Protein AF-A0A7W1LM26-F1 (afdb_monomer_lite)

Sequence (75 aa):
MVPRLEAQLRSVTDEFAAGAPAEAVAMTFHGFSQLLGVISLELYGHFVGSLDPTEPFFDYAMSVTADLIGLPETG

Structure (mmCIF, N/CA/C/O backbone):
data_AF-A0A7W1LM26-F1
#
_entry.id   AF-A0A7W1LM26-F1
#
loop_
_atom_site.group_PDB
_atom_site.id
_atom_site.type_symbol
_atom_site.label_atom_id
_atom_site.label_alt_id
_atom_site.label_comp_id
_atom_site.label_asym_id
_atom_site.label_entity_id
_atom_site.label_seq_id
_atom_site.pdbx_PDB_ins_code
_atom_site.Cartn_x
_atom_site.Cartn_y
_atom_site.Cartn_z
_atom_site.occupancy
_atom_site.B_iso_or_equiv
_atom_site.auth_seq_id
_atom_site.auth_comp_id
_atom_site.auth_asym_id
_atom_site.auth_atom_id
_atom_site.pdbx_PDB_model_num
ATOM 1 N N . MET A 1 1 ? -18.029 -4.195 4.467 1.00 87.62 1 MET A N 1
ATOM 2 C CA . MET A 1 1 ? -17.016 -5.196 4.873 1.00 87.62 1 MET A CA 1
ATOM 3 C C . MET A 1 1 ? -17.716 -6.509 5.209 1.00 87.62 1 MET A C 1
ATOM 5 O O . MET A 1 1 ? -18.811 -6.453 5.752 1.00 87.62 1 MET A O 1
ATOM 9 N N . VAL A 1 2 ? -17.155 -7.674 4.860 1.00 95.56 2 VAL A N 1
ATOM 10 C CA . VAL A 1 2 ? -17.771 -8.967 5.233 1.00 95.56 2 VAL A CA 1
ATOM 11 C C . VAL A 1 2 ? -17.515 -9.289 6.719 1.00 95.56 2 VAL A C 1
ATOM 13 O O . VAL A 1 2 ? -16.414 -8.995 7.191 1.00 95.56 2 VAL A O 1
ATOM 16 N N . PRO A 1 3 ? -18.447 -9.936 7.456 1.00 94.81 3 PRO A N 1
ATOM 17 C CA . PRO A 1 3 ? -18.349 -1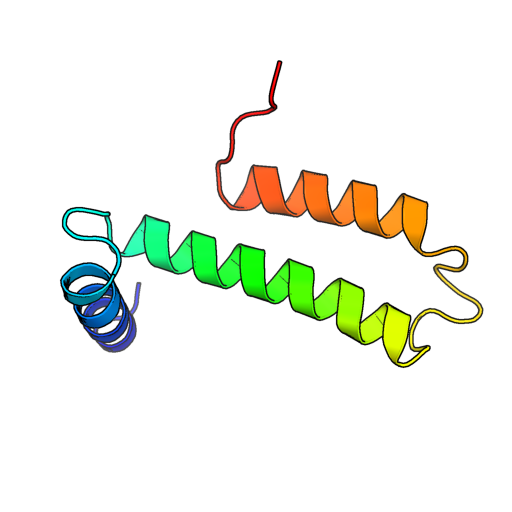0.081 8.919 1.00 94.81 3 PRO A CA 1
ATOM 18 C C . PRO A 1 3 ? -17.073 -10.769 9.415 1.00 94.81 3 PRO A C 1
ATOM 20 O O . PRO A 1 3 ? -16.511 -10.407 10.445 1.00 94.81 3 PRO A O 1
ATOM 23 N N . ARG A 1 4 ? -16.582 -11.760 8.661 1.00 96.56 4 ARG A N 1
ATOM 24 C CA . ARG A 1 4 ? -15.344 -12.471 8.999 1.00 96.56 4 ARG A CA 1
ATOM 25 C C . ARG A 1 4 ? -14.119 -11.554 8.957 1.00 96.56 4 ARG A C 1
ATOM 27 O O . ARG A 1 4 ? -13.274 -11.655 9.839 1.00 96.56 4 ARG A O 1
ATOM 34 N N . LEU A 1 5 ? -14.031 -10.684 7.951 1.00 95.50 5 LEU A N 1
ATOM 35 C CA . LEU A 1 5 ? -12.910 -9.756 7.797 1.00 95.50 5 LEU A CA 1
ATOM 36 C C . LEU A 1 5 ? -12.918 -8.705 8.910 1.00 95.50 5 LEU A C 1
ATOM 38 O O . LEU A 1 5 ? -11.880 -8.413 9.490 1.00 95.50 5 LEU A O 1
ATOM 42 N N . GLU A 1 6 ? -14.096 -8.198 9.265 1.00 94.50 6 GLU A N 1
ATOM 43 C CA . GLU A 1 6 ? -14.238 -7.246 10.366 1.00 94.50 6 GLU A CA 1
ATOM 44 C C . GLU A 1 6 ? -13.739 -7.828 11.698 1.00 94.50 6 GLU A C 1
ATOM 46 O O . GLU A 1 6 ? -13.004 -7.168 12.429 1.00 94.50 6 GLU A O 1
ATOM 51 N N . ALA A 1 7 ? -14.071 -9.090 11.990 1.00 94.31 7 ALA A N 1
ATOM 52 C CA . ALA A 1 7 ? -13.587 -9.774 13.187 1.00 94.31 7 ALA A CA 1
ATOM 53 C C . ALA A 1 7 ? -12.055 -9.944 13.194 1.00 94.31 7 ALA A C 1
ATOM 55 O O . ALA A 1 7 ? -11.426 -9.756 14.234 1.00 94.31 7 ALA A O 1
ATOM 56 N N . GLN A 1 8 ? -11.449 -10.259 12.043 1.00 95.69 8 GLN A N 1
ATOM 57 C CA . GLN A 1 8 ? -9.988 -10.349 11.913 1.00 95.69 8 GLN A CA 1
ATOM 58 C C . GLN A 1 8 ? -9.322 -8.998 12.193 1.00 95.69 8 GLN A C 1
ATOM 60 O O . GLN A 1 8 ? -8.380 -8.923 12.977 1.00 95.69 8 GLN A O 1
ATOM 65 N N . LEU A 1 9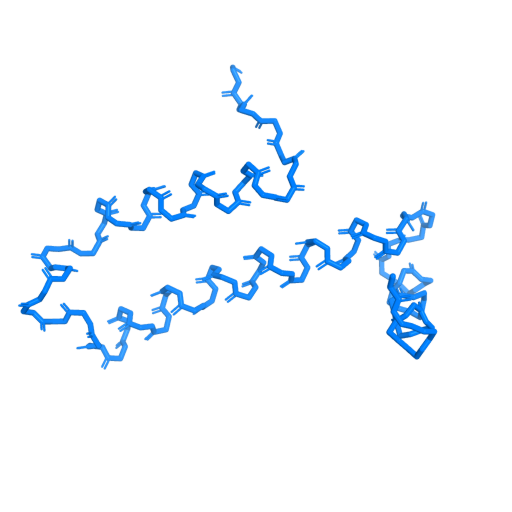 ? -9.839 -7.924 11.595 1.00 95.62 9 LEU A N 1
ATOM 66 C CA . LEU A 1 9 ? -9.296 -6.576 11.759 1.00 95.62 9 LEU A CA 1
ATOM 67 C C . LEU A 1 9 ? -9.466 -6.054 13.185 1.00 95.62 9 LEU A C 1
ATOM 69 O O . LEU A 1 9 ? -8.583 -5.363 13.686 1.00 95.62 9 LEU A O 1
ATOM 73 N N . ARG A 1 10 ? -10.555 -6.420 13.868 1.00 92.06 10 ARG A N 1
ATOM 74 C CA . ARG A 1 10 ? -10.756 -6.086 15.282 1.00 92.06 10 ARG A CA 1
ATOM 75 C C . ARG A 1 10 ? -9.694 -6.724 16.171 1.00 92.06 10 ARG A C 1
ATOM 77 O O . ARG A 1 10 ? -9.112 -6.021 16.978 1.00 92.06 10 ARG A O 1
ATOM 84 N N . SER A 1 11 ? -9.361 -7.997 15.946 1.00 92.44 11 SER A N 1
ATOM 85 C CA . SER A 1 11 ? -8.262 -8.655 16.670 1.00 92.44 11 SER A CA 1
ATOM 86 C C . SER A 1 11 ? -6.931 -7.923 16.483 1.00 92.44 11 SER A C 1
ATOM 88 O O . SER A 1 11 ? -6.197 -7.740 17.445 1.00 92.44 11 SER A O 1
ATOM 90 N N . VAL A 1 12 ? -6.629 -7.478 15.257 1.00 94.00 12 VAL A N 1
ATOM 91 C CA . VAL A 1 12 ? -5.414 -6.692 14.979 1.00 94.00 12 VAL A CA 1
ATOM 92 C C . VAL A 1 12 ? -5.471 -5.327 15.665 1.00 94.00 12 VAL A C 1
ATOM 94 O O . VAL A 1 12 ? -4.474 -4.864 16.210 1.00 94.00 12 VAL A O 1
ATOM 97 N N . THR A 1 13 ? -6.638 -4.684 15.656 1.00 93.19 13 THR A N 1
ATOM 98 C CA . THR A 1 13 ? -6.864 -3.392 16.316 1.00 93.19 13 THR A CA 1
ATOM 99 C C . THR A 1 13 ? -6.628 -3.505 17.819 1.00 93.19 13 THR A C 1
ATOM 101 O O . THR A 1 13 ? -5.889 -2.701 18.378 1.00 93.19 13 THR A O 1
ATOM 104 N N . ASP A 1 14 ? -7.210 -4.517 18.461 1.00 91.06 14 ASP A N 1
ATOM 105 C CA . ASP A 1 14 ? -7.114 -4.733 19.906 1.00 91.06 14 ASP A CA 1
ATOM 106 C C . ASP A 1 14 ? -5.665 -4.982 20.357 1.00 91.06 14 ASP A C 1
ATOM 108 O O . ASP A 1 14 ? -5.284 -4.579 21.455 1.00 91.06 14 ASP A O 1
ATOM 112 N N . GLU A 1 15 ? -4.848 -5.610 19.506 1.00 93.00 15 GLU A N 1
ATOM 113 C CA . GLU A 1 15 ? -3.451 -5.936 19.809 1.00 93.00 15 GLU A CA 1
ATOM 114 C C . GLU A 1 15 ? -2.470 -4.802 19.462 1.00 93.00 15 GLU A C 1
ATOM 116 O O . GLU A 1 15 ? -1.566 -4.509 20.245 1.00 93.00 15 GLU A O 1
ATOM 121 N N . PHE A 1 16 ? -2.639 -4.144 18.310 1.00 89.56 16 PHE A N 1
ATOM 122 C CA . PHE A 1 16 ? -1.610 -3.264 17.736 1.00 89.56 16 PHE A CA 1
ATOM 123 C C . PHE A 1 16 ? -2.045 -1.811 17.518 1.00 89.56 16 PHE A C 1
ATOM 125 O O . PHE A 1 16 ? -1.190 -0.942 17.362 1.00 89.56 16 PHE A O 1
ATOM 132 N N . ALA A 1 17 ? -3.348 -1.526 17.484 1.00 86.25 17 ALA A N 1
ATOM 133 C CA . ALA A 1 17 ? -3.878 -0.217 17.100 1.00 86.25 17 ALA A CA 1
ATOM 134 C C . ALA A 1 17 ? -5.119 0.151 17.926 1.00 86.25 17 ALA A C 1
ATOM 136 O O . ALA A 1 17 ? -6.170 0.479 17.375 1.00 86.25 17 ALA A O 1
ATOM 137 N N . ALA A 1 18 ? -5.005 0.060 19.256 1.00 86.50 18 ALA A N 1
ATOM 138 C CA . ALA A 1 18 ? -6.136 0.198 20.169 1.00 86.50 18 ALA A CA 1
ATOM 139 C C . ALA A 1 18 ? -6.948 1.478 19.893 1.00 86.50 18 ALA A C 1
ATOM 141 O O . ALA A 1 18 ? -6.429 2.593 19.949 1.00 86.50 18 ALA A O 1
ATOM 142 N N . GLY A 1 19 ? -8.240 1.304 19.599 1.00 85.12 19 GLY A N 1
ATOM 143 C CA . GLY A 1 19 ? -9.164 2.400 19.292 1.00 85.12 19 GLY A CA 1
ATOM 144 C C . GLY A 1 19 ? -9.207 2.840 17.824 1.00 85.12 19 GLY A C 1
ATOM 145 O O . GLY A 1 19 ? -10.024 3.698 17.490 1.00 85.12 19 GLY A O 1
ATOM 146 N N . ALA A 1 20 ? -8.393 2.261 16.936 1.00 90.56 20 ALA A N 1
ATOM 147 C CA . ALA A 1 20 ? -8.488 2.530 15.505 1.00 90.56 20 ALA A CA 1
ATOM 148 C C . ALA A 1 20 ? -9.757 1.897 14.892 1.00 90.56 20 ALA A C 1
ATOM 150 O O . ALA A 1 20 ? -10.147 0.787 15.261 1.00 90.56 20 ALA A O 1
ATOM 151 N N . PRO A 1 21 ? -10.415 2.553 13.920 1.00 91.31 21 PRO A N 1
ATOM 152 C CA . PRO A 1 21 ? -11.487 1.921 13.160 1.00 91.31 21 PRO A CA 1
ATOM 153 C C . PRO A 1 21 ? -10.962 0.727 12.349 1.00 91.31 21 PRO A C 1
ATOM 155 O O . PRO A 1 21 ? -9.947 0.841 11.662 1.00 91.31 21 PRO A O 1
ATOM 158 N N . ALA A 1 22 ? -11.692 -0.393 12.343 1.00 91.62 22 ALA A N 1
ATOM 159 C CA . ALA A 1 22 ? -11.318 -1.588 11.573 1.00 91.62 22 ALA A CA 1
ATOM 160 C C . ALA A 1 22 ? -11.128 -1.297 10.070 1.00 91.62 22 ALA A C 1
ATOM 162 O O . ALA A 1 22 ? -10.280 -1.898 9.415 1.00 91.62 22 ALA A O 1
ATOM 163 N N . GLU A 1 23 ? -11.894 -0.351 9.526 1.00 92.12 23 GLU A N 1
ATOM 164 C CA . GLU A 1 23 ? -11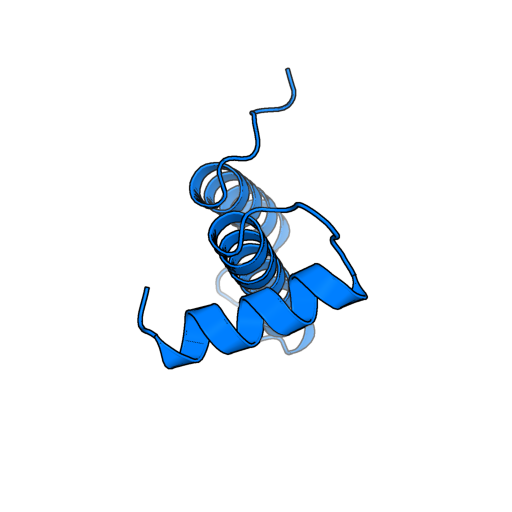.746 0.117 8.147 1.00 92.12 23 GLU A CA 1
ATOM 165 C C . GLU A 1 23 ? -10.396 0.800 7.902 1.00 92.12 23 GLU A C 1
ATOM 167 O O . GLU A 1 23 ? -9.733 0.478 6.921 1.00 92.12 23 GLU A O 1
ATOM 172 N N . ALA A 1 24 ? -9.939 1.661 8.815 1.00 91.75 24 ALA A N 1
ATOM 173 C CA . ALA A 1 24 ? -8.633 2.306 8.698 1.00 91.75 24 ALA A CA 1
ATOM 174 C C . ALA A 1 24 ? -7.504 1.263 8.686 1.00 91.75 24 ALA A C 1
ATOM 176 O O . ALA A 1 24 ? -6.618 1.322 7.837 1.00 91.75 24 ALA A O 1
ATOM 177 N N . VAL A 1 25 ? -7.595 0.246 9.551 1.00 93.56 25 VAL A N 1
ATOM 178 C CA . VAL A 1 25 ? -6.647 -0.879 9.573 1.00 93.56 25 VAL A CA 1
ATOM 179 C C . VAL A 1 25 ? -6.671 -1.648 8.248 1.00 93.56 25 VAL A C 1
ATOM 181 O O . VAL A 1 25 ? -5.615 -1.979 7.708 1.00 93.56 25 VAL A O 1
ATOM 184 N N . ALA A 1 26 ? -7.853 -1.893 7.674 1.00 95.06 26 ALA A N 1
ATOM 185 C CA . ALA A 1 26 ? -7.975 -2.539 6.367 1.00 95.06 26 ALA A CA 1
ATOM 186 C C . ALA A 1 26 ? -7.288 -1.729 5.256 1.00 95.06 26 ALA A C 1
ATOM 188 O O . ALA A 1 26 ? -6.560 -2.302 4.444 1.00 95.06 26 ALA A O 1
ATOM 189 N N . MET A 1 27 ? -7.483 -0.407 5.243 1.00 94.56 27 MET A N 1
ATOM 190 C CA . MET A 1 27 ? -6.851 0.482 4.266 1.00 94.56 27 MET A CA 1
ATOM 191 C C . MET A 1 27 ? -5.333 0.535 4.450 1.00 94.56 27 MET A C 1
ATOM 193 O O . MET A 1 27 ? -4.603 0.506 3.462 1.00 94.56 27 MET A O 1
ATOM 197 N N . THR A 1 28 ? -4.834 0.492 5.689 1.00 92.81 28 THR A N 1
ATOM 198 C CA . THR A 1 28 ? -3.395 0.358 5.959 1.00 92.81 28 THR A CA 1
ATOM 199 C C . THR A 1 28 ? -2.825 -0.928 5.358 1.00 92.81 28 THR A C 1
ATOM 201 O O . THR A 1 28 ? -1.823 -0.875 4.647 1.00 92.81 28 THR A O 1
ATOM 204 N N . PHE A 1 29 ? -3.472 -2.079 5.571 1.00 95.69 29 PHE A N 1
ATOM 205 C CA . PHE A 1 29 ? -3.031 -3.337 4.956 1.00 95.69 29 PHE A CA 1
ATOM 206 C C . PHE A 1 29 ? -3.102 -3.300 3.431 1.00 95.69 29 PHE A C 1
ATOM 208 O O . PHE A 1 29 ? -2.224 -3.855 2.768 1.00 95.69 29 PHE A O 1
AT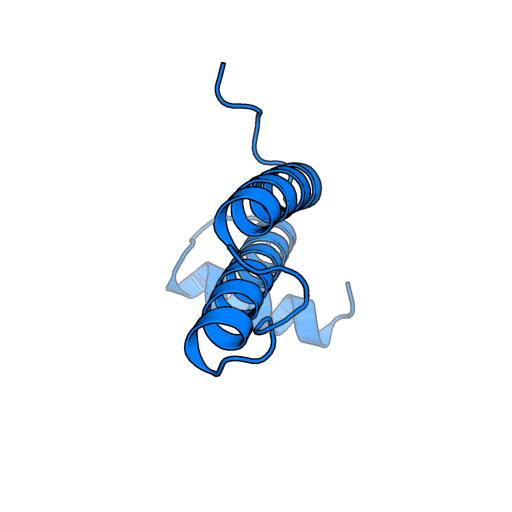OM 215 N N . HIS A 1 30 ? -4.120 -2.650 2.866 1.00 96.12 30 HIS A N 1
ATOM 216 C CA . HIS A 1 30 ? -4.229 -2.477 1.424 1.00 96.12 30 HIS A CA 1
ATOM 217 C C . HIS A 1 30 ? -3.045 -1.676 0.871 1.00 96.12 30 HIS A C 1
ATOM 219 O O . HIS A 1 30 ? -2.346 -2.173 -0.011 1.00 96.12 30 HIS A O 1
ATOM 225 N N . GLY A 1 31 ? -2.768 -0.494 1.431 1.00 96.75 31 GLY A N 1
ATOM 226 C CA . GLY A 1 31 ? -1.646 0.345 1.006 1.00 96.75 31 GLY A CA 1
ATOM 227 C C . GLY A 1 31 ? -0.293 -0.346 1.182 1.00 96.75 31 GLY A C 1
ATOM 228 O O . GLY A 1 31 ? 0.526 -0.356 0.265 1.00 96.75 31 GLY A O 1
ATOM 229 N N . PHE A 1 32 ? -0.090 -1.028 2.313 1.00 96.75 32 PHE A N 1
ATOM 230 C CA . PHE A 1 32 ? 1.122 -1.812 2.558 1.00 96.75 32 PHE A CA 1
ATOM 231 C C . PHE A 1 32 ? 1.303 -2.948 1.540 1.00 96.75 32 PHE A C 1
ATOM 233 O O . PHE A 1 32 ? 2.414 -3.195 1.071 1.00 96.75 32 PHE A O 1
ATOM 240 N N . SER A 1 33 ? 0.210 -3.606 1.141 1.00 98.06 33 SER A N 1
ATOM 241 C CA . SER A 1 33 ? 0.240 -4.648 0.108 1.00 98.06 33 SER A CA 1
ATOM 242 C C . SER A 1 33 ? 0.623 -4.087 -1.263 1.00 98.06 33 SER A C 1
ATOM 244 O O . SER A 1 33 ? 1.392 -4.729 -1.975 1.00 98.06 33 SER A O 1
ATOM 246 N N . GLN A 1 34 ? 0.130 -2.896 -1.631 1.00 98.00 34 GLN A N 1
ATOM 247 C CA . GLN A 1 34 ? 0.515 -2.238 -2.887 1.00 98.00 34 GLN A CA 1
ATOM 248 C C . GLN A 1 34 ? 2.005 -1.881 -2.896 1.00 98.00 34 GLN A C 1
ATOM 250 O O . GLN A 1 34 ? 2.702 -2.215 -3.853 1.00 98.00 34 GLN A O 1
ATOM 255 N N . LEU A 1 35 ? 2.514 -1.291 -1.808 1.00 98.00 35 LEU A N 1
ATOM 256 C CA . LEU A 1 35 ? 3.934 -0.964 -1.651 1.00 98.00 35 LEU A CA 1
ATOM 257 C C . LEU A 1 35 ? 4.824 -2.204 -1.816 1.00 98.00 35 LEU A C 1
ATOM 259 O O . LEU A 1 35 ? 5.746 -2.206 -2.633 1.00 98.00 35 LEU A O 1
ATOM 263 N N . LEU A 1 36 ? 4.524 -3.280 -1.080 1.00 98.38 36 LEU A N 1
ATOM 264 C CA . LEU A 1 36 ? 5.262 -4.539 -1.204 1.00 98.38 36 LEU A CA 1
ATOM 265 C C . LEU A 1 36 ? 5.155 -5.133 -2.611 1.00 98.38 36 LEU A C 1
ATOM 267 O O . LEU A 1 36 ? 6.124 -5.716 -3.095 1.00 98.38 36 LEU A O 1
ATOM 271 N N . GLY A 1 37 ? 4.003 -4.986 -3.268 1.00 98.19 37 GLY A N 1
ATOM 272 C CA . GLY A 1 37 ? 3.777 -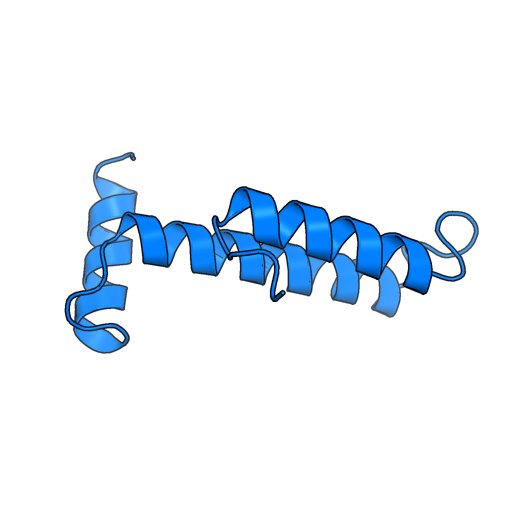5.443 -4.634 1.00 98.19 37 GLY A CA 1
ATOM 273 C C . GLY A 1 37 ? 4.707 -4.764 -5.635 1.00 98.19 37 GLY A C 1
ATOM 274 O O . GLY A 1 37 ? 5.416 -5.458 -6.360 1.00 98.19 37 GLY A O 1
ATOM 275 N N . VAL A 1 38 ? 4.757 -3.428 -5.639 1.00 98.31 38 VAL A N 1
ATOM 276 C CA . VAL A 1 38 ? 5.616 -2.668 -6.564 1.00 98.31 38 VAL A CA 1
ATOM 277 C C . VAL A 1 38 ? 7.095 -2.986 -6.321 1.00 98.31 38 VAL A C 1
ATOM 279 O O . VAL A 1 38 ? 7.800 -3.316 -7.272 1.00 98.31 38 VAL A O 1
ATOM 282 N N . ILE A 1 39 ? 7.537 -3.004 -5.056 1.00 98.25 39 ILE A N 1
ATOM 283 C CA . ILE A 1 39 ? 8.920 -3.361 -4.692 1.00 98.25 39 ILE A CA 1
ATOM 284 C C . ILE A 1 39 ? 9.262 -4.782 -5.154 1.00 98.25 39 ILE A C 1
ATOM 286 O O . ILE A 1 39 ? 10.327 -5.017 -5.716 1.00 98.25 39 ILE A O 1
ATOM 290 N N . SER A 1 40 ? 8.368 -5.750 -4.935 1.00 98.56 40 SER A N 1
ATOM 291 C CA . SER A 1 40 ? 8.620 -7.141 -5.330 1.00 98.56 40 SER A CA 1
ATOM 292 C C . SER A 1 40 ? 8.717 -7.280 -6.848 1.00 98.56 40 SER A C 1
ATOM 294 O O . SER A 1 40 ? 9.604 -7.968 -7.347 1.00 98.56 40 SER A O 1
ATOM 296 N N . LEU A 1 41 ? 7.825 -6.620 -7.592 1.00 98.31 41 LEU A N 1
ATOM 297 C CA . LEU A 1 41 ? 7.842 -6.647 -9.054 1.00 98.31 41 LEU A CA 1
ATOM 298 C C . LEU A 1 41 ? 9.144 -6.062 -9.615 1.00 98.31 41 LEU A C 1
ATOM 300 O O . LEU A 1 41 ? 9.721 -6.643 -10.534 1.00 98.31 41 LEU A O 1
ATOM 304 N N . GLU A 1 42 ? 9.640 -4.975 -9.027 1.00 98.12 42 GLU A N 1
ATOM 305 C CA . GLU A 1 42 ? 10.936 -4.396 -9.376 1.00 98.12 42 GLU A CA 1
ATOM 306 C C . GLU A 1 42 ? 12.102 -5.336 -9.040 1.00 98.12 42 GLU A C 1
ATOM 308 O O . GLU A 1 42 ? 12.881 -5.694 -9.924 1.00 98.12 42 GLU A O 1
ATOM 313 N N . LEU A 1 43 ? 12.198 -5.797 -7.787 1.00 98.31 43 LEU A N 1
ATOM 314 C CA . LEU A 1 43 ? 13.319 -6.619 -7.313 1.00 98.31 43 LEU A CA 1
ATOM 315 C C . LEU A 1 43 ? 13.438 -7.959 -8.047 1.00 98.31 43 LEU A C 1
ATOM 317 O O . LEU A 1 43 ? 14.547 -8.463 -8.230 1.00 98.31 43 LEU A O 1
ATOM 321 N N . TYR A 1 44 ? 12.315 -8.540 -8.473 1.00 98.44 44 TYR A N 1
ATOM 322 C CA . TYR A 1 44 ? 12.298 -9.787 -9.241 1.00 98.44 44 TYR A CA 1
ATOM 323 C C . TYR A 1 44 ? 12.336 -9.574 -10.762 1.00 98.44 44 TYR A C 1
ATOM 325 O O . TYR A 1 44 ? 12.234 -10.538 -11.521 1.00 98.44 44 TYR A O 1
ATOM 333 N N . GLY A 1 45 ? 12.529 -8.335 -11.222 1.00 97.81 45 GLY A N 1
ATOM 334 C CA . GLY A 1 45 ? 12.766 -8.016 -12.629 1.00 97.81 45 GLY A CA 1
ATOM 335 C C . GLY A 1 45 ? 11.526 -8.096 -13.518 1.00 97.81 45 GLY A C 1
ATOM 336 O O . GLY A 1 45 ? 11.653 -8.143 -14.739 1.00 97.81 45 GLY A O 1
ATOM 337 N N . HIS A 1 46 ? 10.322 -8.086 -12.942 1.00 98.31 46 HIS A N 1
ATOM 338 C CA . HIS A 1 46 ? 9.078 -8.125 -13.713 1.00 98.31 46 HIS A CA 1
ATOM 339 C C . HIS A 1 46 ? 8.837 -6.850 -14.534 1.00 98.31 46 HIS A C 1
ATOM 341 O O . HIS A 1 46 ? 8.057 -6.888 -15.483 1.00 98.31 46 HIS A O 1
ATOM 347 N N . PHE A 1 47 ? 9.513 -5.745 -14.204 1.00 98.25 47 PHE A N 1
ATOM 348 C CA . PHE A 1 47 ? 9.423 -4.483 -14.945 1.00 98.25 47 PHE A CA 1
ATOM 349 C C . PHE A 1 47 ? 10.501 -4.283 -16.017 1.00 98.25 47 PHE A C 1
ATOM 351 O O . PHE A 1 47 ? 10.362 -3.373 -16.837 1.00 98.25 47 PHE A O 1
ATOM 358 N N . VAL A 1 48 ? 11.518 -5.152 -16.086 1.00 97.81 48 VAL A N 1
ATOM 359 C CA . VAL A 1 48 ? 12.618 -5.039 -17.060 1.00 97.81 48 VAL A CA 1
ATOM 360 C C . VAL A 1 48 ? 12.070 -4.971 -18.489 1.00 97.81 48 VAL A C 1
ATOM 362 O O . VAL A 1 48 ? 11.303 -5.832 -18.920 1.00 97.81 48 VAL A O 1
ATOM 365 N N . GLY A 1 49 ? 12.471 -3.935 -19.233 1.00 97.31 49 GLY A N 1
ATOM 366 C CA . GLY A 1 49 ? 12.022 -3.702 -20.611 1.00 97.31 49 GLY A CA 1
ATOM 367 C C . GLY A 1 49 ? 10.621 -3.092 -20.757 1.00 97.31 49 GLY A C 1
ATOM 368 O O . GLY A 1 49 ? 10.110 -3.032 -21.876 1.00 97.31 49 GLY A O 1
ATOM 369 N N . SER A 1 50 ? 9.996 -2.640 -19.665 1.00 96.56 50 SER A N 1
ATOM 370 C CA . SER A 1 50 ? 8.712 -1.924 -19.687 1.00 96.56 50 SER A CA 1
ATOM 371 C C . SER A 1 50 ? 8.750 -0.661 -18.821 1.00 96.56 50 SER A C 1
ATOM 373 O O . SER A 1 50 ? 9.043 0.417 -19.330 1.00 96.56 50 SER A O 1
ATOM 375 N N . LEU A 1 51 ? 8.488 -0.788 -17.520 1.00 97.56 51 LEU A N 1
ATOM 376 C CA . LEU A 1 51 ? 8.588 0.276 -16.522 1.00 97.56 51 LEU A CA 1
ATOM 377 C C . LEU A 1 51 ? 10.034 0.348 -16.014 1.00 97.56 51 LEU A C 1
ATOM 379 O O . LEU A 1 51 ? 10.303 0.068 -14.854 1.00 97.56 51 LEU A O 1
ATOM 383 N N . ASP A 1 52 ? 10.964 0.639 -16.925 1.00 95.94 52 ASP A N 1
ATOM 384 C CA . ASP A 1 52 ? 12.408 0.632 -16.678 1.00 95.94 52 ASP A CA 1
ATOM 385 C C . ASP A 1 52 ? 13.032 1.948 -17.193 1.00 95.94 52 ASP A C 1
ATOM 387 O O . ASP A 1 52 ? 13.066 2.164 -18.412 1.00 95.94 52 ASP A O 1
ATOM 391 N N . PRO A 1 53 ? 13.470 2.864 -16.301 1.00 95.06 53 PRO A N 1
ATOM 392 C CA . PRO A 1 53 ? 13.562 2.710 -14.842 1.00 95.06 53 PRO A CA 1
ATOM 393 C C . PRO A 1 53 ? 12.194 2.714 -14.133 1.00 95.06 53 PRO A C 1
ATOM 395 O O . PRO A 1 53 ? 11.274 3.413 -14.558 1.00 95.06 53 PRO A O 1
ATOM 398 N N . THR A 1 54 ? 12.076 1.976 -13.021 1.00 97.69 54 THR A N 1
ATOM 399 C CA . THR A 1 54 ? 10.818 1.841 -12.253 1.00 97.69 54 THR A CA 1
ATOM 400 C C . THR A 1 54 ? 10.447 3.101 -11.468 1.00 97.69 54 THR A C 1
ATOM 402 O O . THR A 1 54 ? 9.268 3.331 -11.206 1.00 97.69 54 THR A O 1
ATOM 405 N N . GLU A 1 55 ? 11.430 3.934 -11.110 1.00 97.81 55 GLU A N 1
ATOM 406 C CA . GLU A 1 55 ? 11.275 5.087 -10.205 1.00 97.81 55 GLU A CA 1
ATOM 407 C C . GLU A 1 55 ? 10.061 5.990 -10.529 1.00 97.81 55 GLU A C 1
ATOM 409 O O . GLU A 1 55 ? 9.222 6.169 -9.646 1.00 97.81 55 GLU A O 1
ATOM 414 N N . PRO A 1 56 ? 9.834 6.460 -11.776 1.00 98.12 56 PRO A N 1
ATOM 415 C CA . PRO A 1 56 ? 8.679 7.315 -12.069 1.00 98.12 56 PRO A CA 1
ATOM 416 C C . PRO A 1 56 ? 7.328 6.618 -11.859 1.00 98.12 56 PRO A C 1
ATOM 418 O O . PRO A 1 56 ? 6.332 7.254 -11.511 1.00 98.12 56 PRO A O 1
ATOM 421 N N . PHE A 1 57 ? 7.272 5.304 -12.096 1.00 98.00 57 PHE A N 1
ATOM 422 C CA . PHE A 1 57 ? 6.063 4.527 -11.851 1.00 98.00 57 PHE A CA 1
ATOM 423 C C . PHE A 1 57 ? 5.838 4.298 -10.357 1.00 98.00 57 PHE A C 1
ATOM 425 O O . PHE A 1 57 ? 4.693 4.356 -9.913 1.00 98.00 57 PHE A O 1
ATOM 432 N N . PHE A 1 58 ? 6.903 4.062 -9.589 1.00 98.12 58 PHE A N 1
ATOM 433 C CA . PHE A 1 58 ? 6.816 3.935 -8.138 1.00 98.12 58 PHE A CA 1
ATOM 434 C C . PHE A 1 58 ? 6.196 5.193 -7.518 1.00 98.12 58 PHE A C 1
ATOM 436 O O . PHE A 1 58 ? 5.214 5.075 -6.785 1.00 98.12 58 PHE A O 1
ATOM 443 N N . ASP A 1 59 ? 6.687 6.380 -7.882 1.00 97.56 59 ASP A N 1
ATOM 444 C CA . ASP A 1 59 ? 6.156 7.655 -7.383 1.00 97.56 59 ASP A CA 1
ATOM 445 C C . ASP A 1 59 ? 4.668 7.812 -7.708 1.00 97.56 59 ASP A C 1
ATOM 447 O O . ASP A 1 59 ? 3.848 8.045 -6.818 1.00 97.56 59 ASP A O 1
ATOM 451 N N . TYR A 1 60 ? 4.294 7.592 -8.972 1.00 97.19 60 TYR A N 1
ATOM 452 C CA . TYR A 1 60 ? 2.897 7.634 -9.401 1.00 97.19 60 TYR A CA 1
ATOM 453 C C . TYR A 1 60 ? 2.018 6.641 -8.621 1.00 97.19 60 TYR A C 1
ATOM 455 O O . TYR A 1 60 ? 0.941 6.998 -8.137 1.00 97.19 60 TYR A O 1
ATOM 463 N N . ALA A 1 61 ? 2.471 5.394 -8.473 1.00 97.25 61 ALA A N 1
ATOM 464 C CA . ALA A 1 61 ? 1.732 4.353 -7.770 1.00 97.25 61 ALA A CA 1
ATOM 465 C C . ALA A 1 61 ? 1.568 4.673 -6.276 1.00 97.25 61 ALA A C 1
ATOM 467 O O . ALA A 1 61 ? 0.518 4.372 -5.701 1.00 97.25 61 ALA A O 1
ATOM 468 N N . MET A 1 62 ? 2.570 5.292 -5.644 1.00 96.69 62 MET A N 1
ATOM 469 C CA . MET A 1 62 ? 2.501 5.701 -4.241 1.00 96.69 62 MET A CA 1
ATOM 470 C C . MET A 1 62 ? 1.563 6.886 -4.032 1.00 96.69 62 MET A C 1
ATOM 472 O O . MET A 1 62 ? 0.777 6.842 -3.086 1.00 96.69 62 MET A O 1
ATOM 476 N N . SER A 1 63 ? 1.549 7.873 -4.932 1.00 95.38 63 SER A N 1
ATOM 477 C CA . SER A 1 63 ? 0.550 8.952 -4.905 1.00 95.38 63 SER A CA 1
ATOM 478 C C . SER A 1 63 ? -0.874 8.399 -5.004 1.00 95.38 63 SER A C 1
ATOM 480 O O . SER A 1 63 ? -1.707 8.673 -4.145 1.00 95.38 63 SER A O 1
ATOM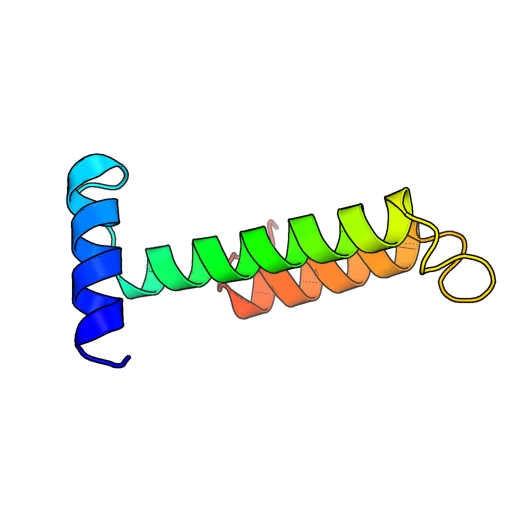 482 N N . VAL A 1 64 ? -1.136 7.519 -5.977 1.00 95.94 64 VAL A N 1
ATOM 483 C CA . VAL A 1 64 ? -2.454 6.877 -6.137 1.00 95.94 64 VAL A CA 1
ATOM 484 C C . VAL A 1 64 ? -2.831 6.044 -4.908 1.00 95.94 64 VAL A C 1
ATOM 486 O O . VAL A 1 64 ? -3.984 6.048 -4.476 1.00 95.94 64 VAL A O 1
ATOM 489 N N . THR A 1 65 ? -1.870 5.318 -4.331 1.00 96.25 65 THR A N 1
ATOM 490 C CA . THR A 1 65 ? -2.110 4.514 -3.128 1.00 96.25 65 THR A CA 1
ATOM 491 C C . THR A 1 65 ? -2.462 5.402 -1.939 1.00 96.25 65 THR A C 1
ATOM 493 O O . THR A 1 65 ? -3.411 5.076 -1.230 1.00 96.25 65 THR A O 1
ATOM 496 N N . ALA A 1 66 ? -1.745 6.513 -1.735 1.00 94.44 66 ALA A N 1
ATOM 497 C CA . ALA A 1 66 ? -2.001 7.473 -0.663 1.00 94.44 66 ALA A CA 1
ATOM 498 C C . ALA A 1 66 ? -3.422 8.052 -0.745 1.00 94.44 66 ALA A C 1
ATOM 500 O O . ALA A 1 66 ? -4.149 7.998 0.251 1.00 94.44 66 ALA A O 1
ATOM 501 N N . ASP A 1 67 ? -3.844 8.484 -1.938 1.00 93.38 67 ASP A N 1
ATOM 502 C CA . ASP A 1 67 ? -5.203 8.973 -2.192 1.00 93.38 67 ASP A CA 1
ATOM 503 C C . ASP A 1 67 ? -6.257 7.908 -1.870 1.00 93.38 67 ASP A C 1
ATOM 505 O O . ASP A 1 67 ? -7.244 8.174 -1.181 1.00 93.38 67 ASP A O 1
ATOM 509 N N . LEU A 1 68 ? -6.035 6.670 -2.328 1.00 93.06 68 LEU A N 1
ATOM 510 C CA . LEU A 1 68 ? -6.957 5.555 -2.100 1.00 93.06 68 LEU A CA 1
ATOM 511 C C . LEU A 1 68 ? -7.140 5.242 -0.617 1.00 93.06 68 LEU A C 1
ATOM 513 O O . LEU A 1 68 ? -8.254 4.928 -0.202 1.00 93.06 68 LEU A O 1
ATOM 517 N N . ILE A 1 69 ? -6.070 5.308 0.179 1.00 93.00 69 ILE A N 1
ATOM 518 C CA . ILE A 1 69 ? -6.131 5.031 1.621 1.00 93.00 69 ILE A CA 1
ATOM 519 C C . ILE A 1 69 ? -6.479 6.270 2.460 1.00 93.00 69 ILE A C 1
ATOM 521 O O . ILE A 1 69 ? -6.530 6.171 3.686 1.00 93.00 69 ILE A O 1
ATOM 525 N N . GLY A 1 70 ? -6.754 7.410 1.818 1.00 89.62 70 GLY A N 1
ATOM 526 C CA . GLY A 1 70 ? -7.186 8.644 2.471 1.00 89.62 70 GLY A CA 1
ATOM 527 C C . GLY A 1 70 ? -6.080 9.367 3.238 1.00 89.62 70 GLY A C 1
ATOM 528 O O . GLY A 1 70 ? -6.381 10.097 4.186 1.00 89.62 70 GLY A O 1
ATOM 529 N N . LEU A 1 71 ? -4.810 9.160 2.871 1.00 86.81 71 LEU A N 1
ATOM 530 C CA . LEU A 1 71 ? -3.724 9.971 3.412 1.00 86.81 71 LEU A CA 1
ATOM 531 C C . LEU A 1 71 ? -3.785 11.373 2.792 1.00 86.81 71 LEU A C 1
ATOM 533 O O . LEU A 1 71 ? -3.982 11.495 1.585 1.00 86.81 71 LEU A O 1
ATOM 537 N N . PRO A 1 72 ? -3.634 12.439 3.596 1.00 77.62 72 PRO A N 1
ATOM 538 C CA . PRO A 1 72 ? -3.616 13.788 3.058 1.00 77.62 72 PRO A CA 1
ATOM 539 C C . PRO A 1 72 ? -2.394 13.971 2.155 1.00 77.62 72 PRO A C 1
ATOM 541 O O . PRO A 1 72 ? -1.303 13.491 2.484 1.00 77.62 72 PRO A O 1
ATOM 544 N N . GLU A 1 73 ? -2.549 14.739 1.072 1.00 69.50 73 GLU A N 1
ATOM 545 C CA . GLU A 1 73 ? -1.384 15.332 0.423 1.00 69.50 73 GLU A CA 1
ATOM 546 C C . GLU A 1 73 ? -0.631 16.116 1.496 1.00 69.50 73 GLU A C 1
ATOM 548 O O . GLU A 1 73 ? -1.201 16.957 2.200 1.00 69.50 73 GLU A O 1
ATOM 553 N N . THR A 1 74 ? 0.635 15.769 1.704 1.00 60.53 74 THR A N 1
ATOM 554 C CA . THR A 1 74 ? 1.446 16.467 2.696 1.00 60.53 74 THR A CA 1
ATOM 555 C C . THR A 1 74 ? 1.829 17.798 2.061 1.00 60.53 74 THR A C 1
ATOM 557 O O . THR A 1 74 ? 2.753 17.846 1.254 1.00 60.53 74 THR A O 1
ATOM 560 N N . GLY A 1 75 ? 1.038 18.839 2.333 1.00 46.88 75 GLY A N 1
ATOM 561 C CA . GLY A 1 75 ? 1.353 20.223 1.969 1.00 46.88 75 GLY A CA 1
ATOM 562 C C . GLY A 1 75 ? 2.488 20.802 2.802 1.00 46.88 75 GLY A C 1
ATOM 563 O O . GLY A 1 75 ? 2.662 20.354 3.960 1.00 46.88 75 GLY A O 1
#

pLDDT: mean 93.29, std 8.2, range [46.88, 98.56]

Secondary structure (DSSP, 8-state):
--HHHHHHHHHHHHHHSTT--HHHHHHHHHHHHHHHHHHHHHHTTTTTTSS-S-HHHHHHHHHHHHHHTTPPP--

Radius of gyration: 15.4 Å; chains: 1; bounding box: 32×33×41 Å

Foldseek 3Di:
DDPVQLVVLVVVCVPPNPPDHSLLSVLVVVLVVLLVVLVVCVVVCVCPPHCVVVVVVSVVSNVVSCVSSVNDDPD